Protein AF-A0A953XZS1-F1 (afdb_monomer_lite)

Secondary structure (DSSP, 8-state):
--THHHHHHHHHHHHHHHTT-HHHHHHHHHHHHHHHHHHHHHHHHHHHTTT-HHHHHHHHHHHHHHH---HHHHHHHHHHHHHTT-HHHHHHHHHT--

Sequence (98 aa):
MTKKNAQDLLTLGDTFRQNGQLKNAAACYVRCADQWLAEKLFGQAKACLSSDPVQALNALSKAERLVGATGEGRTLSARAYQALGQVEIAQRFLAAAS

Radius of gyration: 16.13 Å; chains: 1; bounding box: 37×23×41 Å

Structure (mmCIF, N/CA/C/O backbone):
data_AF-A0A953XZS1-F1
#
_entry.id   AF-A0A953XZS1-F1
#
loop_
_atom_site.group_PDB
_atom_site.id
_atom_site.type_symbol
_atom_site.label_atom_id
_atom_site.label_alt_id
_atom_site.label_comp_id
_atom_site.label_asym_id
_atom_site.label_entity_id
_atom_site.label_seq_id
_atom_site.pdbx_PDB_ins_code
_atom_site.Cartn_x
_atom_site.Cartn_y
_atom_site.Cartn_z
_atom_site.occupancy
_atom_site.B_iso_or_equiv
_atom_site.auth_seq_id
_atom_site.auth_comp_id
_atom_site.auth_asym_id
_atom_site.auth_atom_id
_atom_site.pdbx_PDB_model_num
ATOM 1 N N . MET A 1 1 ? -7.637 3.316 -5.293 1.00 50.41 1 MET A N 1
ATOM 2 C CA . MET A 1 1 ? -8.105 3.446 -3.891 1.00 50.41 1 MET A CA 1
ATOM 3 C C . MET A 1 1 ? -8.729 4.831 -3.733 1.00 50.41 1 MET A C 1
ATOM 5 O O . MET A 1 1 ? -8.080 5.804 -4.090 1.00 50.41 1 MET A O 1
ATOM 9 N N . THR A 1 2 ? -10.006 4.944 -3.368 1.00 53.59 2 THR A N 1
ATOM 10 C CA . THR A 1 2 ? -10.741 6.225 -3.426 1.00 53.59 2 THR A CA 1
ATOM 11 C C . THR A 1 2 ? -10.840 6.889 -2.056 1.00 53.59 2 THR A C 1
ATOM 13 O O . THR A 1 2 ? -11.189 6.203 -1.099 1.00 53.59 2 THR A O 1
ATOM 16 N N . LYS A 1 3 ? -10.691 8.226 -2.009 1.00 61.50 3 LYS A N 1
ATOM 17 C CA . LYS A 1 3 ? -10.917 9.117 -0.842 1.00 61.50 3 LYS A CA 1
ATOM 18 C C . LYS A 1 3 ? -12.156 8.774 -0.002 1.00 61.50 3 LYS A C 1
ATOM 20 O O . LYS A 1 3 ? -12.205 9.050 1.192 1.00 61.50 3 LYS A O 1
ATOM 25 N N . LYS A 1 4 ? -13.150 8.154 -0.641 1.00 67.00 4 LYS A N 1
ATOM 26 C CA . LYS A 1 4 ? -14.363 7.612 -0.032 1.00 67.00 4 LYS A CA 1
ATOM 27 C C . LYS A 1 4 ? -14.068 6.668 1.146 1.00 67.00 4 LYS A C 1
ATOM 29 O O . LYS A 1 4 ? -14.666 6.834 2.195 1.00 67.00 4 LYS A O 1
ATOM 34 N N . ASN A 1 5 ? -13.069 5.787 1.035 1.00 78.56 5 ASN A N 1
ATOM 35 C CA . ASN A 1 5 ? -12.759 4.809 2.085 1.00 78.56 5 ASN A CA 1
ATOM 36 C C . ASN A 1 5 ? -12.256 5.464 3.381 1.00 78.56 5 ASN A C 1
ATOM 38 O O . ASN A 1 5 ? -12.599 5.014 4.470 1.00 78.56 5 ASN A O 1
ATOM 42 N N . ALA A 1 6 ? -11.449 6.524 3.280 1.00 86.00 6 ALA A N 1
ATOM 43 C CA . ALA A 1 6 ? -10.974 7.242 4.462 1.00 86.00 6 ALA A CA 1
ATOM 44 C C . ALA A 1 6 ? -12.107 8.030 5.132 1.00 86.00 6 ALA A C 1
ATOM 46 O O . ALA A 1 6 ? -12.229 8.031 6.355 1.00 86.00 6 ALA A O 1
ATOM 47 N N . GLN A 1 7 ? -12.970 8.658 4.327 1.00 90.31 7 GLN A N 1
ATOM 48 C CA . GLN A 1 7 ? -14.129 9.387 4.836 1.00 90.31 7 GLN A CA 1
ATOM 49 C C . GLN A 1 7 ? -15.111 8.452 5.557 1.00 90.31 7 GLN A C 1
ATOM 51 O O . GLN A 1 7 ? -15.574 8.783 6.646 1.00 90.31 7 GLN A O 1
ATOM 56 N N . ASP A 1 8 ? -15.360 7.266 4.999 1.00 92.81 8 ASP A N 1
ATOM 57 C CA . ASP A 1 8 ? -16.227 6.253 5.607 1.00 92.81 8 ASP A CA 1
ATOM 58 C C . ASP A 1 8 ? -15.671 5.783 6.967 1.00 92.81 8 ASP A C 1
ATOM 60 O O . ASP A 1 8 ? -16.418 5.666 7.940 1.00 92.81 8 ASP A O 1
ATOM 64 N N . LEU A 1 9 ? -14.349 5.581 7.073 1.00 93.38 9 LEU A N 1
ATOM 65 C CA . LEU A 1 9 ? -13.679 5.243 8.337 1.00 93.38 9 LEU A CA 1
ATOM 66 C C . LEU A 1 9 ? -13.797 6.363 9.375 1.00 93.38 9 LEU A C 1
ATOM 68 O O . LEU A 1 9 ? -14.012 6.081 10.554 1.00 93.38 9 LEU A O 1
ATOM 72 N N . LEU A 1 10 ? -13.680 7.623 8.951 1.00 93.88 10 LEU A N 1
ATOM 73 C CA . LEU A 1 10 ? -13.838 8.772 9.840 1.00 93.88 10 LEU A CA 1
ATOM 74 C C . LEU A 1 10 ? -15.266 8.845 10.399 1.00 93.88 10 LEU A C 1
ATOM 76 O O . LEU A 1 10 ? -15.445 8.907 11.615 1.00 93.88 10 LEU A O 1
ATOM 80 N N . THR A 1 11 ? -16.276 8.747 9.530 1.00 96.06 11 THR A N 1
ATOM 81 C CA . THR A 1 11 ? -17.693 8.764 9.928 1.00 96.06 11 THR A CA 1
ATOM 82 C C . THR A 1 11 ? -18.050 7.585 10.836 1.00 96.06 11 THR A C 1
ATOM 84 O O . THR A 1 11 ? -18.768 7.753 11.828 1.00 96.06 11 THR A O 1
ATOM 87 N N . LEU A 1 12 ? -17.520 6.393 10.553 1.00 95.94 12 LEU A N 1
ATOM 88 C CA . LEU A 1 12 ? -17.699 5.229 11.418 1.00 95.94 12 LEU A CA 1
ATOM 89 C C . LEU A 1 12 ? -17.033 5.433 12.789 1.00 95.94 12 LEU A C 1
ATOM 91 O O . LEU A 1 12 ? -17.629 5.111 13.818 1.00 95.94 12 LEU A O 1
ATOM 95 N N . GLY A 1 13 ? -15.830 6.013 12.815 1.00 96.50 13 GLY A N 1
ATOM 96 C CA . GLY A 1 13 ? -15.134 6.369 14.051 1.00 96.50 13 GLY A CA 1
ATOM 97 C C . GLY A 1 13 ? -15.935 7.347 14.909 1.00 96.50 13 GLY A C 1
ATOM 98 O O . GLY A 1 13 ? -16.099 7.119 16.109 1.00 96.50 13 GLY A O 1
ATOM 99 N N . ASP A 1 14 ? -16.515 8.373 14.287 1.00 97.75 14 ASP A N 1
ATOM 100 C CA . ASP A 1 14 ? -17.386 9.336 14.967 1.00 97.75 14 ASP A CA 1
ATOM 101 C C . ASP A 1 14 ? -18.649 8.684 15.527 1.00 97.75 14 ASP A C 1
ATOM 103 O O . ASP A 1 14 ? -19.037 8.974 16.659 1.00 97.75 14 ASP A O 1
ATOM 107 N N . THR A 1 15 ? -19.243 7.753 14.780 1.00 97.94 15 THR A N 1
ATOM 108 C CA . THR A 1 15 ? -20.405 6.976 15.233 1.00 97.94 15 THR A CA 1
ATOM 109 C C . THR A 1 15 ? -20.054 6.135 16.464 1.00 97.94 15 THR A C 1
ATOM 111 O O . THR A 1 15 ? -20.751 6.184 17.478 1.00 97.94 15 THR A O 1
ATOM 114 N N . PHE A 1 16 ? -18.928 5.413 16.436 1.00 97.62 16 PHE A N 1
ATOM 115 C CA . PHE A 1 16 ? -18.461 4.650 17.597 1.00 97.62 16 PHE A CA 1
ATOM 116 C C . PHE A 1 16 ? -18.159 5.539 18.801 1.00 97.62 16 PHE A C 1
ATOM 118 O O . PHE A 1 16 ? -18.469 5.164 19.933 1.00 97.62 16 PHE A O 1
ATOM 125 N N . ARG A 1 17 ? -17.588 6.726 18.573 1.00 97.06 17 ARG A N 1
ATOM 126 C CA . ARG A 1 17 ? -17.305 7.697 19.632 1.00 97.06 17 ARG A CA 1
ATOM 127 C C . ARG A 1 17 ? -18.591 8.189 20.291 1.00 97.06 17 ARG A C 1
ATOM 129 O O . ARG A 1 17 ? -18.653 8.221 21.517 1.00 97.06 17 ARG A O 1
ATOM 136 N N . GLN A 1 18 ? -19.604 8.539 19.497 1.00 97.50 18 GLN A N 1
ATOM 137 C CA . GLN A 1 18 ? -20.915 8.977 19.995 1.00 97.50 18 GLN A CA 1
ATOM 138 C C . GLN A 1 18 ? -21.609 7.882 20.817 1.00 97.50 18 GLN A C 1
ATOM 140 O O . GLN A 1 18 ? -22.220 8.182 21.837 1.00 97.50 18 GLN A O 1
ATOM 145 N N . ASN A 1 19 ? -21.419 6.615 20.442 1.00 96.94 19 ASN A N 1
ATOM 146 C CA . ASN A 1 19 ? -21.945 5.4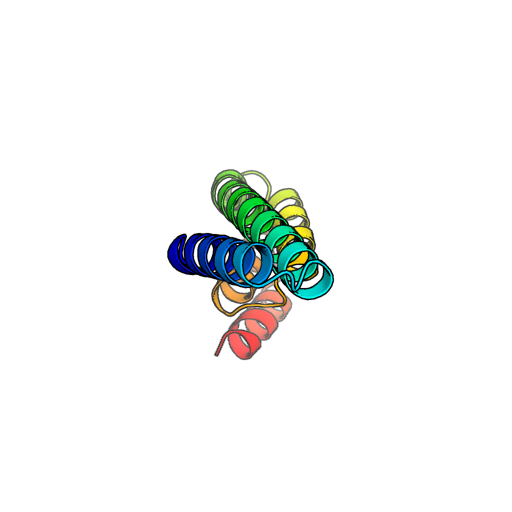56 21.169 1.00 96.94 19 ASN A CA 1
ATOM 147 C C . ASN A 1 19 ? -21.086 5.032 22.382 1.00 96.94 19 ASN A C 1
ATOM 149 O O . ASN A 1 19 ? -21.323 3.975 22.965 1.00 96.94 19 ASN A O 1
ATOM 153 N N . GLY A 1 20 ? -20.049 5.797 22.750 1.00 97.06 20 GLY A N 1
ATOM 154 C CA . GLY A 1 20 ? -19.153 5.480 23.872 1.00 97.06 20 GLY A CA 1
ATOM 155 C C . GLY A 1 20 ? -18.180 4.319 23.612 1.00 97.06 20 GLY A C 1
ATOM 156 O O . GLY A 1 20 ? -17.432 3.913 24.503 1.00 97.06 20 GLY A O 1
ATOM 157 N N . GLN A 1 21 ? -18.128 3.790 22.389 1.00 97.56 21 GLN A N 1
ATOM 158 C CA . GLN A 1 21 ? -17.266 2.675 21.989 1.00 97.56 21 GLN A CA 1
ATOM 159 C C . GLN A 1 21 ? -15.863 3.176 21.608 1.00 97.56 21 GLN A C 1
ATOM 161 O O . GLN A 1 21 ? -15.409 3.041 20.470 1.00 97.56 21 GLN A O 1
ATOM 166 N N . LEU A 1 22 ? -15.151 3.751 22.582 1.00 96.31 22 LEU A N 1
ATOM 167 C CA . LEU A 1 22 ? -13.896 4.484 22.356 1.00 96.31 22 LEU A CA 1
ATOM 168 C C . LEU A 1 22 ? -12.786 3.647 21.701 1.00 96.31 22 LEU A C 1
ATOM 170 O O . LEU A 1 22 ? -12.049 4.160 20.863 1.00 96.31 22 LEU A O 1
ATOM 174 N N . LYS A 1 23 ? -12.682 2.352 22.030 1.00 96.81 23 LYS A N 1
ATOM 175 C CA . LYS A 1 23 ? -11.692 1.452 21.407 1.00 96.81 23 LYS A CA 1
ATOM 176 C C . LYS A 1 23 ? -11.940 1.284 19.904 1.00 96.81 23 LYS A 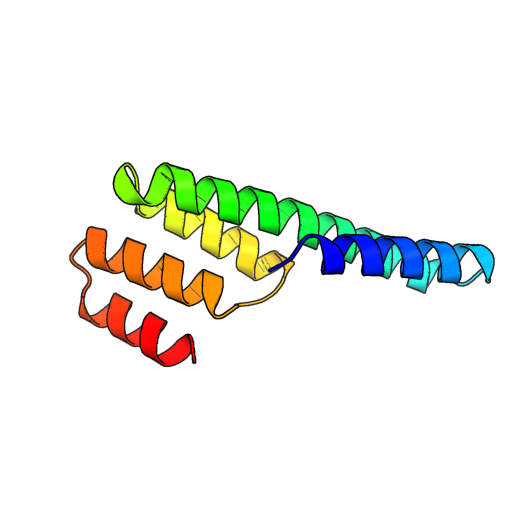C 1
ATOM 178 O O . LYS A 1 23 ? -11.002 1.356 19.115 1.00 96.81 23 LYS A O 1
ATOM 183 N N . ASN A 1 24 ? -13.202 1.111 19.511 1.00 95.06 24 ASN A N 1
ATOM 184 C CA . ASN A 1 24 ? -13.583 0.965 18.106 1.00 95.06 24 ASN A CA 1
ATOM 185 C C . ASN A 1 24 ? -13.418 2.288 17.351 1.00 95.06 24 ASN A C 1
ATOM 187 O O . ASN A 1 24 ? -12.940 2.287 16.217 1.00 95.06 24 ASN A O 1
ATOM 191 N N . ALA A 1 25 ? -13.739 3.414 17.997 1.00 97.19 25 ALA A N 1
ATOM 192 C CA . ALA A 1 25 ? -13.499 4.744 17.444 1.00 97.19 25 ALA A CA 1
ATOM 193 C C . ALA A 1 25 ? -12.007 4.974 17.157 1.00 97.19 25 ALA A C 1
ATOM 195 O O . ALA A 1 25 ? -11.642 5.323 16.036 1.00 97.19 25 ALA A O 1
ATOM 196 N N . ALA A 1 26 ? -11.136 4.688 18.133 1.00 96.88 26 ALA A N 1
ATOM 197 C CA . ALA A 1 26 ? -9.688 4.810 17.975 1.00 96.88 26 ALA A CA 1
ATOM 198 C C . ALA A 1 26 ? -9.158 3.942 16.823 1.00 96.88 26 ALA A C 1
ATOM 200 O O . ALA A 1 26 ? -8.393 4.429 15.993 1.00 96.88 26 ALA A O 1
ATOM 201 N N . ALA A 1 27 ? -9.612 2.689 16.718 1.00 96.81 27 ALA A N 1
ATOM 202 C CA . ALA A 1 27 ? -9.237 1.812 15.612 1.00 96.81 27 ALA A CA 1
ATOM 203 C C . ALA A 1 27 ? -9.654 2.382 14.242 1.00 96.81 27 ALA A C 1
ATOM 205 O O . ALA A 1 27 ? -8.885 2.313 13.283 1.00 96.81 27 ALA A O 1
ATOM 206 N N . CYS A 1 28 ? -10.844 2.983 14.143 1.00 96.38 28 CYS A N 1
ATOM 207 C CA . CYS A 1 28 ? -11.304 3.619 12.908 1.00 96.38 28 CYS A CA 1
ATOM 208 C C . CYS A 1 28 ? -10.460 4.844 12.539 1.00 96.38 28 CYS A C 1
ATOM 210 O O . CYS A 1 28 ? -10.069 4.988 11.381 1.00 96.38 28 CYS A O 1
ATOM 212 N N . TYR A 1 29 ? -10.122 5.691 13.514 1.00 95.88 29 TYR A N 1
ATOM 213 C CA . TYR A 1 29 ? -9.286 6.867 13.275 1.00 95.88 29 TYR A CA 1
ATOM 214 C C . TYR A 1 29 ? -7.861 6.501 12.846 1.00 95.88 29 TYR A C 1
ATOM 216 O O . TYR A 1 29 ? -7.334 7.125 11.926 1.00 95.88 29 TYR A O 1
ATOM 224 N N . VAL A 1 30 ? -7.263 5.460 13.438 1.00 96.88 30 VAL A N 1
ATOM 225 C CA . VAL A 1 30 ? -5.948 4.949 13.010 1.00 96.88 30 VAL A CA 1
ATOM 226 C C . VAL A 1 30 ? -6.006 4.483 11.557 1.00 96.88 30 VAL A C 1
ATOM 228 O O . VAL A 1 30 ? -5.228 4.953 10.732 1.00 96.88 30 VAL A O 1
ATOM 231 N N . ARG A 1 31 ? -6.996 3.654 11.203 1.00 94.81 31 ARG A N 1
ATOM 232 C CA . ARG A 1 31 ? -7.158 3.180 9.820 1.00 94.81 31 ARG A CA 1
ATOM 233 C C . ARG A 1 31 ? -7.415 4.321 8.832 1.00 94.81 31 ARG A C 1
ATOM 235 O O . ARG A 1 31 ? -6.968 4.250 7.693 1.00 94.81 31 ARG A O 1
ATOM 242 N N . CYS A 1 32 ? -8.129 5.368 9.248 1.00 95.38 32 CYS A N 1
ATOM 243 C CA . CYS A 1 32 ? -8.333 6.569 8.437 1.00 95.38 32 CYS A CA 1
ATOM 244 C C . CYS A 1 32 ? -7.001 7.288 8.159 1.00 95.38 32 CYS A C 1
ATOM 246 O O . CYS A 1 32 ? -6.703 7.624 7.011 1.00 95.38 32 CYS A O 1
ATOM 248 N N . ALA A 1 33 ? -6.168 7.466 9.188 1.00 95.25 33 ALA A N 1
ATOM 249 C CA . ALA A 1 33 ? -4.849 8.074 9.043 1.00 95.25 33 ALA A CA 1
ATOM 250 C C . ALA A 1 33 ? -3.926 7.242 8.134 1.00 95.25 33 ALA A C 1
ATOM 252 O O . ALA A 1 33 ? -3.285 7.801 7.239 1.00 95.25 33 ALA A O 1
ATOM 253 N N . ASP A 1 34 ? -3.920 5.918 8.308 1.00 95.25 34 ASP A N 1
ATOM 254 C CA . ASP A 1 34 ? -3.181 4.977 7.459 1.00 95.25 34 ASP A CA 1
ATOM 255 C C . ASP A 1 34 ? -3.610 5.098 5.991 1.00 95.25 34 ASP A C 1
ATOM 257 O O . ASP A 1 34 ? -2.769 5.186 5.093 1.00 95.25 34 ASP A O 1
ATOM 261 N N . GLN A 1 35 ? -4.921 5.192 5.748 1.00 93.81 35 GLN A N 1
ATOM 262 C CA . GLN A 1 35 ? -5.496 5.360 4.416 1.00 93.81 35 GLN A CA 1
ATOM 263 C C . GLN A 1 35 ? -5.056 6.677 3.756 1.00 93.81 35 GLN A C 1
ATOM 265 O O . GLN A 1 35 ? -4.637 6.677 2.597 1.00 93.81 35 GLN A O 1
ATOM 270 N N . TRP A 1 36 ? -5.093 7.798 4.481 1.00 94.25 36 TRP A N 1
ATOM 271 C CA . TRP A 1 36 ? -4.628 9.089 3.959 1.00 94.25 36 TRP A CA 1
ATOM 272 C C . TRP A 1 36 ? -3.130 9.112 3.670 1.00 94.25 36 TRP A C 1
ATOM 274 O O . TRP A 1 36 ? -2.694 9.682 2.663 1.00 94.25 36 TRP A O 1
ATOM 284 N N . LEU A 1 37 ? -2.326 8.508 4.543 1.00 95.06 37 LEU A N 1
ATOM 285 C CA . LEU A 1 37 ? -0.887 8.426 4.335 1.00 95.06 37 LEU A CA 1
ATOM 286 C C . LEU A 1 37 ? -0.557 7.539 3.127 1.00 95.06 37 LEU A C 1
ATOM 288 O O . LEU A 1 37 ? 0.261 7.931 2.292 1.00 95.06 37 LEU A O 1
ATOM 292 N N . ALA A 1 38 ? -1.232 6.397 2.984 1.00 94.44 38 ALA A N 1
ATOM 293 C CA . ALA A 1 38 ? -1.086 5.528 1.822 1.00 94.44 38 ALA A CA 1
ATOM 294 C C . ALA A 1 38 ? -1.444 6.253 0.516 1.00 94.44 38 ALA A C 1
ATOM 296 O O . ALA A 1 38 ? -0.692 6.165 -0.452 1.00 94.44 38 ALA A O 1
ATOM 297 N N . GLU A 1 39 ? -2.529 7.032 0.484 1.00 92.62 39 GLU A N 1
ATOM 298 C CA . GLU A 1 39 ? -2.901 7.831 -0.694 1.00 92.62 39 GLU A CA 1
ATOM 299 C C . GLU A 1 39 ? -1.818 8.845 -1.085 1.00 92.62 39 GLU A C 1
ATOM 301 O O . GLU A 1 39 ? -1.484 8.970 -2.268 1.00 92.62 39 GLU A O 1
ATOM 306 N N . LYS A 1 40 ? -1.218 9.534 -0.106 1.00 94.50 40 LYS A N 1
ATOM 307 C CA . LYS A 1 40 ? -0.086 10.438 -0.364 1.00 94.50 40 LYS A CA 1
ATOM 308 C C . LYS A 1 40 ? 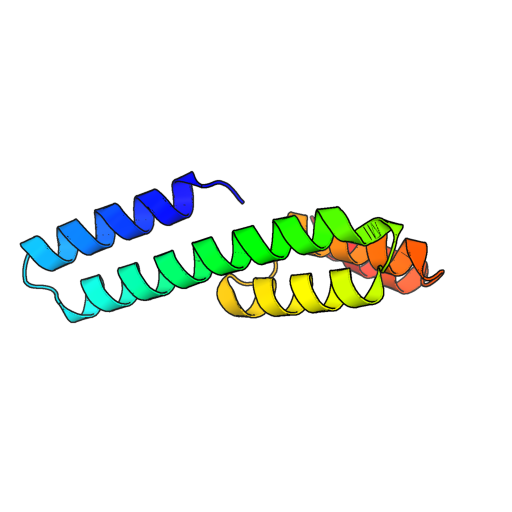1.111 9.693 -0.949 1.00 94.50 40 LYS A C 1
ATOM 310 O O . LYS A 1 40 ? 1.707 10.170 -1.913 1.00 94.50 40 LYS A O 1
ATOM 315 N N . LEU A 1 41 ? 1.436 8.522 -0.405 1.00 96.00 41 LEU A N 1
ATOM 316 C CA . LEU A 1 41 ? 2.531 7.681 -0.890 1.00 96.00 41 LEU A CA 1
ATOM 317 C C . LEU A 1 41 ? 2.270 7.166 -2.313 1.00 96.00 41 LEU A C 1
ATOM 319 O O . LEU A 1 41 ? 3.181 7.190 -3.137 1.00 96.00 41 LEU A O 1
ATOM 323 N N . PHE A 1 42 ? 1.031 6.789 -2.647 1.00 94.75 42 PHE A N 1
ATOM 324 C CA . PHE A 1 42 ? 0.650 6.446 -4.022 1.00 94.75 42 PHE A CA 1
ATOM 325 C C . PHE A 1 42 ? 0.795 7.635 -4.975 1.00 94.75 42 PHE A C 1
ATOM 327 O O . PHE A 1 42 ? 1.280 7.470 -6.095 1.00 94.75 42 PHE A O 1
ATOM 334 N N . GLY A 1 43 ? 0.393 8.833 -4.543 1.00 94.50 43 GLY A N 1
ATOM 335 C CA . GLY A 1 43 ? 0.585 10.062 -5.314 1.00 94.50 43 GLY A CA 1
ATOM 336 C C . GLY A 1 43 ? 2.064 10.349 -5.579 1.00 94.50 43 GLY A C 1
ATOM 337 O O . GLY A 1 43 ? 2.446 10.592 -6.723 1.00 94.50 43 GLY A O 1
ATOM 338 N N . GLN A 1 44 ? 2.900 10.238 -4.545 1.00 95.06 44 GLN A N 1
ATOM 339 C CA . GLN A 1 44 ? 4.350 10.388 -4.663 1.00 95.06 44 GLN A CA 1
ATOM 340 C C . GLN A 1 44 ? 4.945 9.352 -5.622 1.00 95.06 44 GLN A C 1
ATOM 342 O O . GLN A 1 44 ? 5.680 9.727 -6.530 1.00 95.06 44 GLN A O 1
ATOM 347 N N . ALA A 1 45 ? 4.584 8.074 -5.467 1.00 95.88 45 ALA A N 1
ATOM 348 C CA . ALA A 1 45 ? 5.066 7.003 -6.332 1.00 95.88 45 ALA A CA 1
ATOM 349 C C . ALA A 1 45 ? 4.729 7.262 -7.803 1.00 95.88 45 ALA A C 1
ATOM 351 O O . ALA A 1 45 ? 5.589 7.107 -8.661 1.00 95.88 45 ALA A O 1
ATOM 352 N N . LYS A 1 46 ? 3.500 7.703 -8.102 1.00 95.56 46 LYS A N 1
ATOM 353 C CA . LYS A 1 46 ? 3.088 8.063 -9.468 1.00 95.56 46 LYS A CA 1
ATOM 354 C C . LYS A 1 46 ? 3.892 9.237 -10.024 1.00 95.56 46 LYS A C 1
ATOM 356 O O . LYS A 1 46 ? 4.250 9.208 -11.196 1.00 95.56 46 LYS A O 1
ATOM 361 N N . ALA A 1 47 ? 4.157 10.250 -9.200 1.00 95.25 47 ALA A N 1
ATOM 362 C CA . ALA A 1 47 ? 4.872 11.451 -9.619 1.00 95.25 47 ALA A CA 1
ATOM 363 C C . ALA A 1 47 ? 6.344 11.172 -9.954 1.00 95.25 47 ALA A C 1
ATOM 365 O O . ALA A 1 47 ? 6.855 11.730 -10.921 1.00 95.25 47 ALA A O 1
ATOM 366 N N . CYS A 1 48 ? 7.014 10.303 -9.189 1.00 93.19 48 CYS A N 1
ATOM 367 C CA . CYS A 1 48 ? 8.429 9.998 -9.404 1.00 93.19 48 CYS A CA 1
ATOM 368 C C . CYS A 1 48 ? 8.691 8.726 -10.223 1.00 93.19 48 CYS A C 1
ATOM 370 O O . CYS A 1 48 ? 9.846 8.456 -10.524 1.00 93.19 48 CYS A O 1
ATOM 372 N N . LEU A 1 49 ? 7.666 7.970 -10.640 1.00 93.69 49 LEU A N 1
ATOM 373 C CA . LEU A 1 49 ? 7.836 6.678 -11.325 1.00 93.69 49 LEU A CA 1
ATOM 374 C C . LEU A 1 49 ? 8.767 6.740 -12.545 1.00 93.69 49 LEU A C 1
ATOM 376 O O . LEU A 1 49 ? 9.555 5.823 -12.757 1.00 93.69 49 LEU A O 1
ATOM 380 N N . SER A 1 50 ? 8.673 7.808 -13.338 1.00 89.50 50 SER A N 1
ATOM 381 C CA . SER A 1 50 ? 9.467 7.969 -14.563 1.00 89.50 50 SER A CA 1
ATOM 382 C C . SER A 1 50 ? 10.879 8.508 -14.317 1.00 89.50 50 SER A C 1
ATOM 384 O O . SER A 1 50 ? 11.751 8.295 -15.151 1.00 89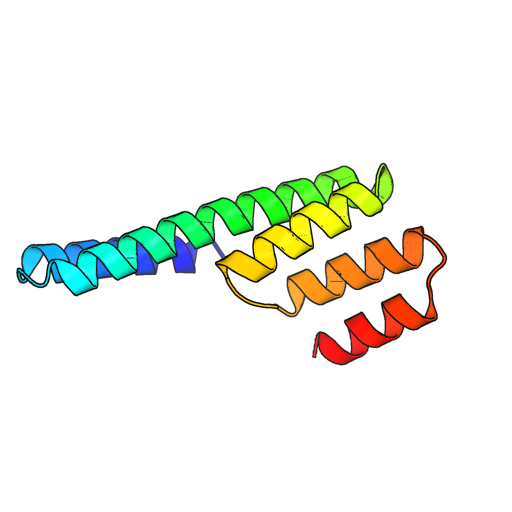.50 50 SER A O 1
ATOM 386 N N . SER A 1 51 ? 11.103 9.233 -13.217 1.00 95.00 51 SER A N 1
ATOM 387 C CA . SER A 1 51 ? 12.388 9.879 -12.907 1.00 95.00 51 SER A CA 1
ATOM 388 C C . SER A 1 51 ? 13.240 9.070 -11.931 1.00 95.00 51 SER A C 1
ATOM 390 O O . SER A 1 51 ? 14.458 9.037 -12.061 1.00 95.00 51 SER A O 1
ATOM 392 N N . ASP A 1 52 ? 12.600 8.430 -10.951 1.00 96.69 52 ASP A N 1
ATOM 393 C CA . ASP A 1 52 ? 13.221 7.592 -9.928 1.00 96.69 52 ASP A CA 1
ATOM 394 C C . ASP A 1 52 ? 12.290 6.408 -9.576 1.00 96.69 52 ASP A C 1
ATOM 396 O O . ASP A 1 52 ? 11.517 6.450 -8.606 1.00 96.69 52 ASP A O 1
ATOM 400 N N . PRO A 1 53 ? 12.344 5.321 -10.368 1.00 95.75 53 PRO A N 1
ATOM 401 C CA . PRO A 1 53 ? 11.526 4.136 -10.130 1.00 95.75 53 PRO A CA 1
ATOM 402 C C . PRO A 1 53 ? 11.865 3.417 -8.814 1.00 95.75 53 PRO A C 1
ATOM 404 O O . PRO A 1 53 ? 11.000 2.740 -8.254 1.00 95.75 53 PRO A O 1
ATOM 407 N N . VAL A 1 54 ? 13.075 3.579 -8.265 1.00 96.94 54 VAL A N 1
ATOM 408 C CA . VAL A 1 54 ? 13.448 2.988 -6.966 1.00 96.94 54 VAL A CA 1
ATOM 409 C C . VAL A 1 54 ? 12.732 3.716 -5.832 1.00 96.94 54 VAL A C 1
ATOM 411 O O . VAL A 1 54 ? 12.155 3.084 -4.941 1.00 96.94 54 VAL A O 1
ATOM 414 N N . GLN A 1 55 ? 12.703 5.048 -5.873 1.00 96.56 55 GLN A N 1
ATOM 415 C CA . GLN A 1 55 ? 11.933 5.837 -4.917 1.00 96.56 55 GLN A CA 1
ATOM 416 C C . GLN A 1 55 ? 10.431 5.544 -5.023 1.00 96.56 55 GLN A C 1
ATOM 418 O O . GLN A 1 55 ? 9.760 5.446 -3.989 1.00 96.56 55 GLN A O 1
ATOM 423 N N . ALA A 1 56 ? 9.914 5.340 -6.238 1.00 96.75 56 ALA A N 1
ATOM 424 C CA . ALA A 1 56 ? 8.525 4.939 -6.436 1.00 96.75 56 ALA A CA 1
ATOM 425 C C . ALA A 1 56 ? 8.218 3.594 -5.754 1.00 96.75 56 ALA A C 1
ATOM 427 O O . ALA A 1 56 ? 7.255 3.506 -4.991 1.00 96.75 56 ALA A O 1
ATOM 428 N N . LEU A 1 57 ? 9.071 2.578 -5.931 1.00 97.44 57 LEU A N 1
ATOM 429 C CA . LEU A 1 57 ? 8.933 1.279 -5.256 1.00 97.44 57 LEU A CA 1
ATOM 430 C C . LEU A 1 57 ? 8.979 1.406 -3.726 1.00 97.44 57 LEU A C 1
ATOM 432 O O . LEU A 1 57 ? 8.176 0.786 -3.027 1.00 97.44 57 LEU A O 1
ATOM 436 N N . ASN A 1 58 ? 9.860 2.254 -3.193 1.00 97.50 58 ASN A N 1
ATOM 437 C CA . ASN A 1 58 ? 9.931 2.516 -1.754 1.00 97.50 58 ASN A CA 1
ATOM 438 C C . ASN A 1 58 ? 8.641 3.147 -1.209 1.00 97.50 58 ASN A C 1
ATOM 440 O O . ASN A 1 58 ? 8.183 2.784 -0.121 1.00 97.50 58 ASN A O 1
ATOM 444 N N . ALA A 1 59 ? 8.049 4.090 -1.945 1.00 96.94 59 ALA A N 1
ATOM 445 C CA . ALA A 1 59 ? 6.781 4.706 -1.567 1.00 96.94 59 ALA A CA 1
ATOM 446 C C . ALA A 1 59 ? 5.620 3.697 -1.628 1.00 96.94 59 ALA A C 1
ATOM 448 O O . ALA A 1 59 ? 4.834 3.622 -0.681 1.00 96.94 59 ALA A O 1
ATOM 449 N N . LEU A 1 60 ? 5.564 2.865 -2.674 1.00 96.81 60 LEU A N 1
ATOM 450 C CA . LEU A 1 60 ? 4.559 1.804 -2.819 1.00 96.81 60 LEU A CA 1
ATOM 451 C C . LEU A 1 60 ? 4.655 0.777 -1.687 1.00 96.81 60 LEU A C 1
ATOM 453 O O . LEU A 1 60 ? 3.648 0.479 -1.052 1.00 96.81 60 LEU A O 1
ATOM 457 N N . SER A 1 61 ? 5.864 0.317 -1.354 1.00 96.31 61 SER A N 1
ATOM 458 C CA . SER A 1 61 ? 6.074 -0.635 -0.255 1.00 96.31 61 SER A CA 1
ATOM 459 C C . SER A 1 61 ? 5.584 -0.091 1.091 1.00 96.31 61 SER A C 1
ATOM 461 O O . SER A 1 61 ? 4.977 -0.816 1.880 1.00 96.31 61 SER A O 1
ATOM 463 N N . LYS A 1 62 ? 5.810 1.201 1.362 1.00 96.81 62 LYS A N 1
ATOM 464 C CA . LYS A 1 62 ? 5.292 1.855 2.572 1.00 96.81 62 LYS A CA 1
ATOM 465 C C . LYS A 1 62 ? 3.769 1.943 2.556 1.00 96.81 62 LYS A C 1
ATOM 467 O O . LYS A 1 62 ? 3.158 1.673 3.584 1.00 96.81 62 LYS A O 1
ATOM 472 N N . ALA A 1 63 ? 3.168 2.285 1.417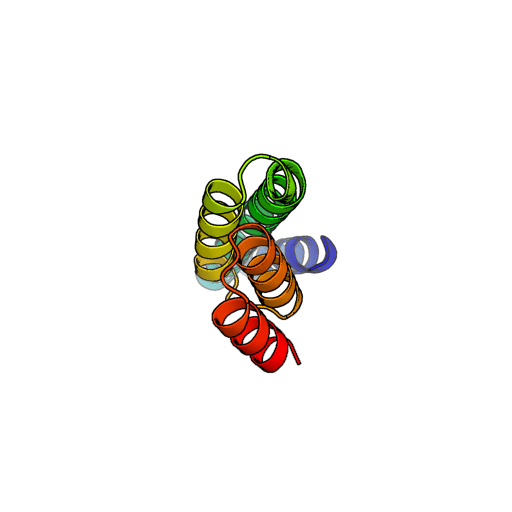 1.00 95.62 63 ALA A N 1
ATOM 473 C CA . ALA A 1 63 ? 1.716 2.355 1.290 1.00 95.62 63 ALA A CA 1
ATOM 474 C C . ALA A 1 63 ? 1.076 0.987 1.567 1.00 95.62 63 ALA A C 1
ATOM 476 O O . ALA A 1 63 ? 0.166 0.884 2.383 1.00 95.62 63 ALA A O 1
ATOM 477 N N . GLU A 1 64 ? 1.605 -0.085 0.977 1.00 94.31 64 GLU A N 1
ATOM 478 C CA . GLU A 1 64 ? 1.058 -1.436 1.146 1.00 94.31 64 GLU A CA 1
ATOM 479 C C . GLU A 1 64 ? 1.167 -1.969 2.583 1.00 94.31 64 GLU A C 1
ATOM 481 O O . GLU A 1 64 ? 0.343 -2.781 2.993 1.00 94.31 64 GLU A O 1
ATOM 486 N N . ARG A 1 65 ? 2.123 -1.494 3.390 1.00 95.50 65 ARG A N 1
ATOM 487 C CA . ARG A 1 65 ? 2.180 -1.835 4.826 1.00 95.50 65 ARG A CA 1
ATOM 488 C C . ARG A 1 65 ? 1.050 -1.208 5.640 1.00 95.50 65 ARG A C 1
ATOM 490 O O . ARG A 1 65 ? 0.699 -1.753 6.679 1.00 95.50 65 ARG A O 1
ATOM 497 N N . LEU A 1 66 ? 0.514 -0.077 5.185 1.00 94.12 66 LEU A N 1
ATOM 498 C CA . LEU A 1 66 ? -0.549 0.658 5.875 1.00 94.12 66 LEU A CA 1
ATOM 499 C C . LEU A 1 66 ? -1.932 0.107 5.519 1.00 94.12 66 LEU A C 1
ATOM 501 O O . LEU A 1 66 ? -2.786 -0.047 6.384 1.00 94.12 66 LEU A O 1
ATOM 505 N N . VAL A 1 67 ? -2.154 -0.197 4.239 1.00 93.00 67 VAL A N 1
ATOM 506 C CA . VAL A 1 67 ? -3.495 -0.526 3.715 1.00 93.00 67 VAL A CA 1
ATOM 507 C C . VAL A 1 67 ? -3.589 -1.904 3.059 1.00 93.00 67 VAL A C 1
ATOM 509 O O . VAL A 1 67 ? -4.645 -2.278 2.551 1.00 93.00 67 VAL A O 1
ATOM 512 N N . GLY A 1 68 ? -2.504 -2.675 3.085 1.00 92.75 68 GLY A N 1
ATOM 513 C CA . GLY A 1 68 ? -2.387 -3.944 2.378 1.00 92.75 68 GLY A CA 1
ATOM 514 C C . GLY A 1 68 ? -2.012 -3.778 0.903 1.00 92.75 68 GLY A C 1
ATOM 515 O O . GLY A 1 68 ? -2.073 -2.692 0.319 1.00 92.75 68 GLY A O 1
ATOM 516 N N . ALA A 1 69 ? -1.616 -4.891 0.287 1.00 90.38 69 ALA A N 1
ATOM 517 C CA . ALA A 1 69 ? -1.314 -4.941 -1.138 1.00 90.38 69 ALA A CA 1
ATOM 518 C C . ALA A 1 69 ? -2.586 -4.751 -1.973 1.00 90.38 69 ALA A C 1
ATOM 520 O O . ALA A 1 69 ? -3.628 -5.337 -1.676 1.00 90.38 69 ALA A O 1
ATOM 521 N N . THR A 1 70 ? -2.491 -3.970 -3.050 1.00 90.31 70 THR A N 1
ATOM 522 C CA . THR A 1 70 ? -3.638 -3.679 -3.926 1.00 90.31 70 THR A CA 1
ATOM 523 C C . THR A 1 70 ? -3.306 -3.842 -5.393 1.00 90.31 70 THR A C 1
ATOM 525 O O . THR A 1 70 ? -2.155 -3.681 -5.784 1.00 90.31 70 THR A O 1
ATOM 528 N N . GLY A 1 71 ? -4.316 -4.117 -6.226 1.00 91.69 71 GLY A N 1
ATOM 529 C CA . GLY A 1 71 ? -4.124 -4.242 -7.677 1.00 91.69 71 GLY A CA 1
ATOM 530 C C . GLY A 1 71 ? -3.499 -2.987 -8.300 1.00 91.69 71 GLY A C 1
ATOM 531 O O . GLY A 1 71 ? -2.585 -3.083 -9.117 1.00 91.69 71 GLY A O 1
ATOM 532 N N . GLU A 1 72 ? -3.906 -1.798 -7.840 1.00 91.94 72 GLU A N 1
ATOM 533 C CA . GLU A 1 72 ? -3.293 -0.527 -8.247 1.00 91.94 72 GLU A CA 1
ATOM 534 C C . GLU A 1 72 ? -1.812 -0.453 -7.841 1.00 91.94 72 GLU A C 1
ATOM 536 O O . GLU A 1 72 ? -0.965 -0.137 -8.679 1.00 91.94 72 GLU A O 1
ATOM 541 N N . GLY A 1 73 ? -1.483 -0.788 -6.588 1.00 93.06 73 GLY A N 1
ATOM 542 C CA . GLY A 1 73 ? -0.098 -0.802 -6.114 1.00 93.06 73 GLY A CA 1
ATOM 543 C C . GLY A 1 73 ? 0.778 -1.797 -6.861 1.00 93.06 73 GLY A C 1
ATOM 544 O O . GLY A 1 73 ? 1.858 -1.432 -7.320 1.00 93.06 73 GLY A O 1
ATOM 545 N N . ARG A 1 74 ? 0.270 -3.005 -7.109 1.00 94.75 74 ARG A N 1
ATOM 546 C CA . ARG A 1 74 ? 0.962 -4.034 -7.894 1.00 94.75 74 ARG A CA 1
ATOM 547 C C . ARG A 1 74 ? 1.189 -3.601 -9.340 1.00 94.75 74 ARG A C 1
ATOM 549 O O . ARG A 1 74 ? 2.285 -3.782 -9.860 1.00 94.75 74 ARG A O 1
ATOM 556 N N . THR A 1 75 ? 0.206 -2.952 -9.963 1.00 96.06 75 THR A N 1
ATOM 557 C CA . THR A 1 75 ? 0.350 -2.400 -11.320 1.00 96.06 75 THR A CA 1
ATOM 558 C C . THR A 1 75 ? 1.428 -1.315 -11.374 1.00 96.06 75 THR A C 1
ATOM 560 O O . THR A 1 75 ? 2.243 -1.293 -12.296 1.00 96.06 75 THR A O 1
ATOM 563 N N . LEU A 1 76 ? 1.475 -0.417 -10.386 1.00 95.69 76 LEU A N 1
ATOM 564 C CA . LEU A 1 76 ? 2.512 0.618 -10.313 1.00 95.69 76 LEU A CA 1
ATOM 565 C C . LEU A 1 76 ? 3.900 0.020 -10.054 1.00 95.69 76 LEU A C 1
ATOM 567 O O . LEU A 1 76 ? 4.857 0.416 -10.719 1.00 95.69 76 LEU A O 1
ATOM 571 N N . SER A 1 77 ? 4.000 -0.973 -9.168 1.00 96.69 77 SER A N 1
ATOM 572 C CA . SER A 1 77 ? 5.244 -1.708 -8.919 1.00 96.69 77 SER A CA 1
ATOM 573 C C . SER A 1 77 ? 5.741 -2.396 -10.187 1.00 96.69 77 SER A C 1
ATOM 575 O O . SER A 1 77 ? 6.921 -2.289 -10.515 1.00 96.69 77 SER A O 1
ATOM 577 N N . ALA A 1 78 ? 4.849 -3.021 -10.963 1.00 96.81 78 ALA A N 1
ATOM 578 C CA . ALA A 1 78 ? 5.210 -3.612 -12.246 1.00 96.81 78 ALA A CA 1
ATOM 579 C C . ALA A 1 78 ? 5.805 -2.584 -13.216 1.00 96.81 78 ALA A C 1
ATOM 581 O O . ALA A 1 78 ? 6.855 -2.831 -13.807 1.00 96.81 78 ALA A O 1
ATOM 582 N N . ARG A 1 79 ? 5.181 -1.406 -13.344 1.00 96.75 79 ARG A N 1
ATOM 583 C CA . ARG A 1 79 ? 5.690 -0.331 -14.213 1.00 96.75 79 ARG A CA 1
ATOM 584 C C . ARG A 1 79 ? 7.059 0.176 -13.757 1.00 96.75 79 ARG A C 1
ATOM 586 O O . ARG A 1 79 ? 7.918 0.417 -14.600 1.00 96.75 79 ARG A O 1
ATOM 593 N N . ALA A 1 80 ? 7.282 0.297 -12.449 1.00 96.50 80 ALA A N 1
ATOM 594 C CA . ALA A 1 80 ? 8.579 0.694 -11.909 1.00 96.50 80 ALA A CA 1
ATOM 595 C C . ALA A 1 80 ? 9.665 -0.368 -12.173 1.00 96.50 80 ALA A C 1
ATOM 597 O O . ALA A 1 80 ? 10.755 -0.027 -12.627 1.00 96.50 80 ALA A O 1
ATOM 598 N N . TYR A 1 81 ? 9.364 -1.658 -11.985 1.00 97.62 81 TYR A N 1
ATOM 599 C CA . TYR A 1 81 ? 10.293 -2.740 -12.336 1.00 97.62 81 TYR A CA 1
ATOM 600 C C . TYR A 1 81 ? 10.575 -2.811 -13.839 1.00 97.62 81 TYR A C 1
ATOM 602 O O . TYR A 1 81 ? 11.717 -3.034 -14.235 1.00 97.62 81 TYR A O 1
ATOM 610 N N . GLN A 1 82 ? 9.577 -2.551 -14.683 1.00 96.38 82 GLN A N 1
ATOM 611 C CA . GLN A 1 82 ? 9.772 -2.468 -16.128 1.00 96.38 82 GLN A CA 1
ATOM 612 C C . GLN A 1 82 ? 10.710 -1.313 -16.511 1.00 96.38 82 GLN A C 1
ATOM 614 O O . GLN A 1 82 ? 11.601 -1.512 -17.334 1.00 96.38 82 GLN A O 1
ATOM 619 N N . ALA A 1 83 ? 10.567 -0.139 -15.885 1.00 94.50 83 ALA A N 1
ATOM 620 C CA . ALA A 1 83 ? 11.469 1.001 -16.090 1.00 94.50 83 ALA A CA 1
ATOM 621 C C . ALA A 1 83 ? 12.918 0.706 -15.651 1.00 94.50 83 ALA A C 1
ATOM 623 O O . ALA A 1 83 ? 13.858 1.258 -16.212 1.00 94.50 83 ALA A O 1
ATOM 624 N N . LEU A 1 84 ? 13.099 -0.206 -14.692 1.00 96.12 84 LEU A N 1
ATOM 625 C CA . LEU A 1 84 ? 14.402 -0.714 -14.249 1.00 96.12 84 LEU A CA 1
ATOM 626 C C . LEU A 1 84 ? 14.953 -1.861 -15.121 1.00 96.12 84 LEU A C 1
ATOM 628 O O . LEU A 1 84 ? 15.986 -2.436 -14.786 1.00 96.12 84 LEU A O 1
ATOM 632 N N . GLY A 1 85 ? 14.262 -2.244 -16.201 1.00 95.94 85 GLY A N 1
ATOM 633 C CA . GLY A 1 85 ? 14.642 -3.376 -17.057 1.00 95.94 85 GLY A CA 1
ATOM 634 C C . GLY A 1 85 ? 14.348 -4.759 -16.458 1.00 95.94 85 GLY A C 1
ATOM 635 O O . GLY A 1 85 ? 14.703 -5.776 -17.047 1.00 95.94 85 GLY A O 1
ATOM 636 N N . GLN A 1 86 ? 13.667 -4.827 -15.311 1.00 96.44 86 GLN A N 1
ATOM 637 C CA . GLN A 1 86 ? 13.342 -6.062 -14.589 1.00 96.44 86 GLN A CA 1
ATOM 638 C C . GLN A 1 86 ? 12.017 -6.663 -15.085 1.00 96.44 86 GLN A C 1
ATOM 640 O O . GLN A 1 86 ? 11.023 -6.737 -14.357 1.00 96.44 86 GLN A O 1
ATOM 645 N N . VAL A 1 87 ? 11.991 -7.068 -16.357 1.00 95.38 87 VAL A N 1
ATOM 646 C CA . VAL A 1 87 ? 10.763 -7.467 -17.070 1.00 95.38 87 VAL A CA 1
ATOM 647 C C . VAL A 1 87 ? 10.068 -8.672 -16.424 1.00 95.38 87 VAL A C 1
ATOM 649 O O . VAL A 1 87 ? 8.849 -8.661 -16.266 1.00 95.38 87 VAL A O 1
ATOM 652 N N . GLU A 1 88 ? 10.819 -9.685 -15.985 1.00 96.31 88 GLU A N 1
ATOM 653 C CA . GLU A 1 88 ? 10.240 -10.869 -15.331 1.00 96.31 88 GLU A CA 1
ATOM 654 C C . GLU A 1 88 ? 9.564 -10.525 -13.998 1.00 96.31 88 GLU A C 1
ATOM 656 O O . GLU A 1 88 ? 8.477 -11.017 -13.689 1.00 96.31 88 GLU A O 1
ATOM 661 N N . ILE A 1 89 ? 10.184 -9.641 -13.210 1.00 95.69 89 ILE A N 1
ATOM 662 C CA . ILE A 1 89 ? 9.618 -9.179 -11.939 1.00 95.69 89 ILE A CA 1
ATOM 663 C C . ILE A 1 89 ? 8.336 -8.389 -12.213 1.00 9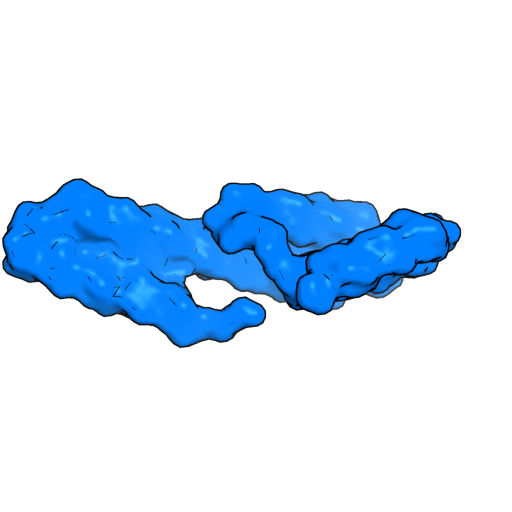5.69 89 ILE A C 1
ATOM 665 O O . ILE A 1 89 ? 7.316 -8.628 -11.566 1.00 95.69 89 ILE A O 1
ATOM 669 N N . ALA A 1 90 ? 8.356 -7.505 -13.214 1.00 95.50 90 ALA A N 1
ATOM 670 C CA . ALA A 1 90 ? 7.181 -6.741 -13.616 1.00 95.50 90 ALA A CA 1
ATOM 671 C C . ALA A 1 90 ? 5.995 -7.648 -13.985 1.00 95.50 90 ALA A C 1
ATOM 673 O O . ALA A 1 90 ? 4.878 -7.417 -13.519 1.00 95.50 90 ALA A O 1
ATOM 674 N N . GLN A 1 91 ? 6.232 -8.722 -14.746 1.00 95.19 91 GLN A N 1
ATOM 675 C CA . GLN A 1 91 ? 5.185 -9.683 -15.114 1.00 95.19 91 GLN A CA 1
ATOM 676 C C . GLN A 1 91 ? 4.579 -10.393 -13.900 1.00 95.19 91 GLN A C 1
ATOM 678 O O . GLN A 1 91 ? 3.360 -10.550 -13.836 1.00 95.19 91 GLN A O 1
ATOM 683 N N . ARG A 1 92 ? 5.393 -10.767 -12.904 1.00 95.75 92 ARG A N 1
ATOM 684 C CA . ARG A 1 92 ? 4.888 -11.374 -11.658 1.00 95.75 92 ARG A CA 1
ATOM 685 C C . ARG A 1 92 ? 3.970 -10.423 -10.894 1.00 95.75 92 ARG A C 1
ATOM 687 O O . ARG A 1 92 ? 2.934 -10.848 -10.390 1.00 95.75 92 ARG A O 1
ATOM 694 N N . PHE A 1 93 ? 4.319 -9.138 -10.838 1.00 93.25 93 PHE A N 1
ATOM 695 C CA . PHE A 1 93 ? 3.461 -8.129 -10.216 1.00 93.25 93 PHE A CA 1
ATOM 696 C C . PHE A 1 93 ? 2.152 -7.920 -10.986 1.00 93.25 93 PHE A C 1
ATOM 698 O O . PHE A 1 93 ? 1.108 -7.800 -10.350 1.00 93.25 93 PHE A O 1
ATOM 705 N N . LEU A 1 94 ? 2.180 -7.930 -12.324 1.00 93.62 94 LEU A N 1
ATOM 706 C CA . LEU A 1 94 ? 0.963 -7.849 -13.144 1.00 93.62 94 LEU A CA 1
ATOM 707 C C . LEU A 1 94 ? 0.060 -9.070 -12.952 1.00 93.62 94 LEU A C 1
ATOM 709 O O . LEU A 1 94 ? -1.142 -8.905 -12.771 1.00 93.62 94 LEU A O 1
ATOM 713 N N . ALA A 1 95 ? 0.630 -10.276 -12.922 1.00 93.19 95 ALA A N 1
ATOM 714 C CA . ALA A 1 95 ? -0.122 -11.504 -12.668 1.00 93.19 95 ALA A CA 1
ATOM 715 C C . ALA A 1 95 ? -0.761 -11.521 -11.270 1.00 93.19 95 ALA A C 1
ATOM 717 O O . ALA A 1 95 ? -1.814 -12.114 -11.077 1.00 93.19 95 ALA A O 1
ATOM 718 N N . ALA A 1 96 ? -0.148 -10.847 -10.296 1.00 90.50 96 ALA A N 1
ATOM 719 C CA . ALA A 1 96 ? -0.710 -10.687 -8.961 1.00 90.50 96 ALA A CA 1
ATOM 720 C C . ALA A 1 96 ? -1.703 -9.511 -8.851 1.00 90.50 96 ALA A C 1
ATOM 722 O O . ALA A 1 96 ? -2.295 -9.325 -7.789 1.00 90.50 96 ALA A O 1
ATOM 723 N N . ALA A 1 97 ? -1.845 -8.664 -9.876 1.00 86.62 97 ALA A N 1
ATOM 724 C CA . ALA A 1 97 ? -2.689 -7.468 -9.823 1.00 86.62 97 ALA A CA 1
ATOM 725 C C . ALA A 1 97 ? -4.174 -7.742 -10.134 1.00 86.62 97 ALA A C 1
ATOM 727 O O . ALA A 1 97 ? -4.997 -6.875 -9.831 1.00 86.62 97 ALA A O 1
ATOM 728 N N . SER A 1 98 ? -4.487 -8.912 -10.710 1.00 68.25 98 SER A N 1
ATOM 729 C CA . SER A 1 98 ? -5.840 -9.420 -10.998 1.00 68.25 98 SER A CA 1
ATOM 730 C C . SER A 1 98 ? -6.576 -9.937 -9.769 1.00 68.25 98 SER A C 1
ATOM 732 O O . SER A 1 98 ? -5.926 -10.645 -8.966 1.00 68.25 98 SER A O 1
#

pLDDT: mean 93.1, std 8.28, range [50.41, 97.94]

Foldseek 3Di:
DDPVQLVVLQVVLVVCVVVVVNVSSVVSNQLSVLQVQLVVLCVVLVVCLLPDLPSSLVSLVSNCVSNNDALSSLQSNLSSCVSVVNNVSSVVSNVVSD